Protein AF-A0ABD5S711-F1 (afdb_monomer_lite)

Radius of gyration: 20.68 Å; chains: 1; bounding box: 46×31×57 Å

pLDDT: mean 85.52, std 11.45, range [39.88, 97.44]

Foldseek 3Di:
DPCALAHQADPPFLQNVQVVQNNWDGDDQKIKGAHNVRQKIWMWGDPPQAHATWIWMWGGDPVRPTFTLDIDGDNDRVVNSVVNSVCSVCVVVSVVVPPDGPPDDPDDHHVNQQDPDPDDAPLDPDPVLQVVLSVVQCVVVVDGNNFWDWDWDQDPNWIFIWTWGDDDPDIDITGRGTSHND

Organism: NCBI:txid175631

Sequence (182 aa):
MTDGILPDPPEGTELARWASDGQRHERANIVTFVHPKQKYSLAVDVDDPVYGYLIRLWTVDEDGRDERIGQTVVDDRDFALQVASEMAAAADELAAVHRKPSLGPDVVYREDVDRGEPDVPEEWDDNDAWEEALENAFEAADIPRSKGTLTTKTIDGRDYYYLQWREGETITSQYVAPVNPR

Structure (mmCIF, N/CA/C/O backbone):
data_AF-A0ABD5S711-F1
#
_entry.id   AF-A0ABD5S711-F1
#
loop_
_atom_site.group_PDB
_atom_site.id
_atom_site.type_symbol
_atom_site.label_atom_id
_atom_site.label_alt_id
_atom_site.label_comp_id
_atom_site.label_asym_id
_atom_site.label_entity_id
_atom_site.label_seq_id
_atom_site.pdbx_PDB_ins_code
_atom_site.Cartn_x
_atom_site.Cartn_y
_atom_site.Cartn_z
_atom_site.occupancy
_atom_site.B_iso_or_equiv
_atom_site.auth_seq_id
_atom_site.auth_comp_id
_atom_site.auth_asym_id
_atom_site.auth_atom_id
_atom_site.pdbx_PDB_model_num
ATOM 1 N N . MET A 1 1 ? 22.796 -12.783 5.127 1.00 39.88 1 MET A N 1
ATOM 2 C CA . MET A 1 1 ? 22.412 -12.270 3.801 1.00 39.88 1 MET A CA 1
ATOM 3 C C . MET A 1 1 ? 21.469 -11.136 4.101 1.00 39.88 1 MET A C 1
ATOM 5 O O . MET A 1 1 ? 20.481 -11.389 4.772 1.00 39.88 1 MET A O 1
ATOM 9 N N . THR A 1 2 ? 21.876 -9.899 3.829 1.00 44.78 2 THR A N 1
ATOM 10 C CA . THR A 1 2 ? 21.024 -8.732 4.062 1.00 44.78 2 THR A CA 1
ATOM 11 C C . THR A 1 2 ? 19.840 -8.893 3.127 1.00 44.78 2 THR A C 1
ATOM 13 O O . THR A 1 2 ? 20.030 -8.939 1.915 1.00 44.78 2 THR A O 1
ATOM 16 N N . ASP A 1 3 ? 18.669 -9.124 3.700 1.00 62.41 3 ASP A N 1
ATOM 17 C CA . ASP A 1 3 ? 17.429 -9.215 2.950 1.00 62.41 3 ASP A CA 1
ATOM 18 C C . ASP A 1 3 ? 17.206 -7.810 2.370 1.00 62.41 3 ASP A C 1
ATOM 20 O O . ASP A 1 3 ? 17.026 -6.862 3.134 1.00 62.41 3 ASP A O 1
ATOM 24 N N . GLY A 1 4 ? 17.412 -7.634 1.059 1.00 74.31 4 GLY A N 1
ATOM 25 C CA . GLY A 1 4 ? 17.285 -6.325 0.401 1.00 74.31 4 GLY A CA 1
ATOM 26 C C . GLY A 1 4 ? 15.874 -5.763 0.573 1.00 74.31 4 GLY A C 1
ATOM 27 O O . GLY A 1 4 ? 14.969 -6.496 0.967 1.00 74.31 4 GLY A O 1
ATOM 28 N N . ILE A 1 5 ? 15.656 -4.485 0.268 1.00 84.38 5 ILE A N 1
ATOM 29 C CA . ILE A 1 5 ? 14.355 -3.805 0.460 1.00 84.38 5 ILE A CA 1
ATOM 30 C C . ILE A 1 5 ? 13.178 -4.668 -0.025 1.00 84.38 5 ILE A C 1
ATOM 32 O O . ILE A 1 5 ? 12.226 -4.926 0.711 1.00 84.38 5 ILE A O 1
ATOM 36 N N . LEU A 1 6 ? 13.299 -5.202 -1.240 1.00 89.06 6 LEU A N 1
ATOM 37 C CA . LEU A 1 6 ? 12.409 -6.230 -1.766 1.00 89.06 6 LEU A CA 1
ATOM 38 C C . LEU A 1 6 ? 13.178 -7.529 -2.041 1.00 89.06 6 LEU A C 1
ATOM 40 O O . LEU A 1 6 ? 14.360 -7.469 -2.411 1.00 89.06 6 LEU A O 1
ATOM 44 N N . PRO A 1 7 ? 12.513 -8.693 -1.921 1.00 91.00 7 PRO A N 1
ATOM 45 C CA . PRO A 1 7 ? 13.052 -9.947 -2.430 1.00 91.00 7 PRO A CA 1
ATOM 46 C C . PRO A 1 7 ? 13.302 -9.876 -3.942 1.00 91.00 7 PRO A C 1
ATOM 48 O O . PRO A 1 7 ? 12.835 -8.968 -4.637 1.00 91.00 7 PRO A O 1
ATOM 51 N N . ASP A 1 8 ? 14.022 -10.864 -4.473 1.00 91.62 8 ASP A N 1
ATOM 52 C CA . ASP A 1 8 ? 14.129 -11.018 -5.922 1.00 91.62 8 ASP A CA 1
ATOM 53 C C . ASP A 1 8 ? 12.744 -11.297 -6.536 1.00 91.62 8 ASP A C 1
ATOM 55 O O . ASP A 1 8 ? 12.001 -12.132 -6.006 1.00 91.62 8 ASP A O 1
ATOM 59 N N . PRO A 1 9 ? 12.372 -10.629 -7.647 1.00 93.25 9 PRO A N 1
ATOM 60 C CA . PRO A 1 9 ? 11.085 -10.868 -8.281 1.00 93.25 9 PRO A CA 1
ATOM 61 C C . PRO A 1 9 ? 10.942 -12.322 -8.756 1.00 93.25 9 PRO A C 1
ATOM 63 O O . PRO A 1 9 ? 11.917 -12.893 -9.257 1.00 93.25 9 PRO A O 1
ATOM 66 N N . PRO A 1 10 ? 9.738 -12.919 -8.672 1.00 92.25 10 PRO A N 1
ATOM 67 C CA . PRO A 1 10 ? 9.525 -14.295 -9.104 1.00 92.25 10 PRO A CA 1
ATOM 68 C C . PRO A 1 10 ? 9.862 -14.488 -10.586 1.00 92.25 10 PRO A C 1
ATOM 70 O O . PRO A 1 10 ? 9.503 -13.656 -11.429 1.00 92.25 10 PRO A O 1
ATOM 73 N N . GLU A 1 11 ? 10.515 -15.605 -10.916 1.00 92.94 11 GLU A N 1
ATOM 74 C CA . GLU A 1 11 ? 10.857 -15.945 -12.299 1.00 92.94 11 GLU A CA 1
ATOM 75 C C . GLU A 1 11 ? 9.615 -15.943 -13.205 1.00 92.94 11 GLU A C 1
ATOM 77 O O . GLU A 1 11 ? 8.539 -16.414 -12.836 1.00 92.94 11 GLU A O 1
ATOM 82 N N . GLY A 1 12 ? 9.768 -15.408 -14.419 1.00 92.12 12 GLY A N 1
ATO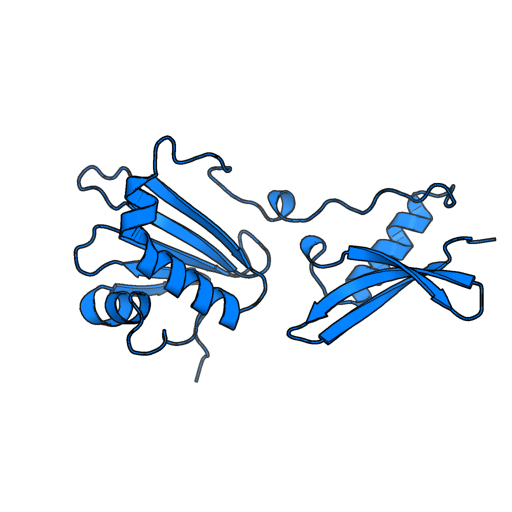M 83 C CA . GLY A 1 12 ? 8.687 -15.317 -15.404 1.00 92.12 12 GLY A CA 1
ATOM 84 C C . GLY A 1 12 ? 7.763 -14.104 -15.250 1.00 92.12 12 GLY A C 1
ATOM 85 O O . GLY A 1 12 ? 6.921 -13.891 -16.120 1.00 92.12 12 GLY A O 1
ATOM 86 N N . THR A 1 13 ? 7.924 -13.286 -14.205 1.00 96.31 13 THR A N 1
ATOM 87 C CA . THR A 1 13 ? 7.229 -11.992 -14.101 1.00 96.31 13 THR A CA 1
ATOM 88 C C . THR A 1 13 ? 7.886 -10.928 -14.985 1.00 96.31 13 THR A C 1
ATOM 90 O O . THR A 1 13 ? 9.090 -10.969 -15.251 1.00 96.31 13 THR A O 1
ATOM 93 N N . GLU A 1 14 ? 7.116 -9.921 -15.412 1.00 96.50 14 GLU A N 1
ATOM 94 C CA . GLU A 1 14 ? 7.689 -8.774 -16.132 1.00 96.50 14 GLU A CA 1
ATOM 95 C C . GLU A 1 14 ? 8.672 -7.989 -15.251 1.00 96.50 14 GLU A C 1
ATOM 97 O O . GLU A 1 14 ? 9.704 -7.542 -15.742 1.00 96.50 14 GLU A O 1
ATOM 102 N N . LEU A 1 15 ? 8.439 -7.899 -13.939 1.00 96.31 15 LEU A N 1
ATOM 103 C CA . LEU A 1 15 ? 9.379 -7.252 -13.020 1.00 96.31 15 LEU A CA 1
ATOM 104 C C . LEU A 1 15 ? 10.718 -8.005 -12.923 1.00 96.31 15 LEU A C 1
ATOM 106 O O . LEU A 1 15 ? 11.770 -7.362 -12.909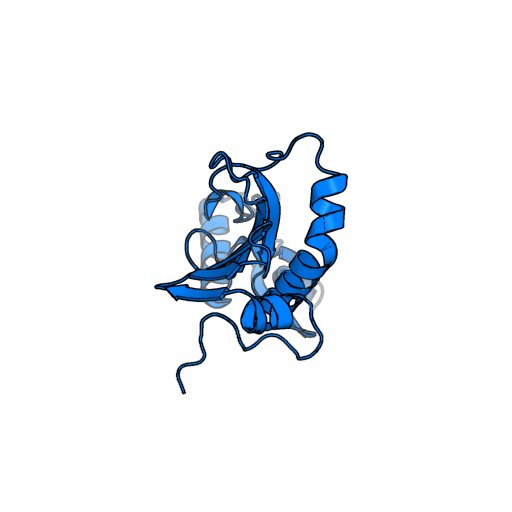 1.00 96.31 15 LEU A O 1
ATOM 110 N N . ALA A 1 16 ? 10.712 -9.346 -12.945 1.00 96.56 16 ALA A N 1
ATOM 111 C CA . ALA A 1 16 ? 11.945 -10.137 -13.040 1.00 96.56 16 ALA A CA 1
ATOM 112 C C . ALA A 1 16 ? 12.713 -9.829 -14.330 1.00 96.56 16 ALA A C 1
ATOM 114 O O . ALA A 1 16 ? 13.928 -9.644 -14.299 1.00 96.56 16 ALA A O 1
ATOM 115 N N . ARG A 1 17 ? 12.000 -9.689 -15.453 1.00 96.44 17 ARG A N 1
ATOM 116 C CA . ARG A 1 17 ? 12.598 -9.290 -16.731 1.00 96.44 17 ARG A CA 1
ATOM 117 C C . ARG A 1 17 ? 13.180 -7.877 -16.688 1.00 96.44 17 ARG A C 1
ATOM 119 O O . ARG A 1 17 ? 14.230 -7.633 -17.273 1.00 96.44 17 ARG A O 1
ATOM 126 N N . TRP A 1 18 ? 12.531 -6.929 -16.010 1.00 96.81 18 TRP A N 1
ATOM 127 C CA . TRP A 1 18 ? 13.084 -5.579 -15.846 1.00 96.81 18 TRP A CA 1
ATOM 128 C C . TRP A 1 18 ? 14.359 -5.607 -15.006 1.00 96.81 18 TRP A C 1
ATOM 130 O O . TRP A 1 18 ? 15.314 -4.906 -15.329 1.00 96.81 18 TRP A O 1
ATOM 140 N N . ALA A 1 19 ? 14.405 -6.452 -13.975 1.00 95.00 19 ALA A N 1
ATOM 141 C CA . ALA A 1 19 ? 15.599 -6.636 -13.161 1.00 95.00 19 ALA A CA 1
ATOM 142 C C . ALA A 1 19 ? 16.754 -7.304 -13.931 1.00 95.00 19 ALA A C 1
ATOM 144 O O . ALA A 1 19 ? 17.905 -6.931 -13.713 1.00 95.00 19 ALA A O 1
ATOM 145 N N . SER A 1 20 ? 16.464 -8.265 -14.820 1.00 94.88 20 SER A N 1
ATOM 146 C CA . SER A 1 20 ? 17.484 -9.016 -15.571 1.00 94.88 20 SER A CA 1
ATOM 147 C C . SER A 1 20 ? 17.963 -8.312 -16.841 1.00 94.88 20 SER A C 1
ATOM 149 O O . SER A 1 20 ? 19.165 -8.213 -17.079 1.00 94.88 20 SER A O 1
ATOM 151 N N . ASP A 1 21 ? 17.026 -7.842 -17.665 1.00 96.19 21 ASP A N 1
ATOM 152 C CA . ASP A 1 21 ? 17.286 -7.319 -19.012 1.00 96.19 21 ASP A CA 1
ATOM 153 C C . ASP A 1 21 ? 17.334 -5.785 -19.026 1.00 96.19 21 ASP A C 1
ATOM 155 O O . ASP A 1 21 ? 17.757 -5.176 -20.011 1.00 96.19 21 ASP A O 1
ATOM 159 N N . GLY A 1 22 ? 16.837 -5.157 -17.961 1.00 93.94 22 GLY A N 1
ATOM 160 C CA . GLY A 1 22 ? 16.855 -3.720 -17.746 1.00 93.94 22 GLY A CA 1
ATOM 161 C C . GLY A 1 22 ? 17.847 -3.349 -16.658 1.00 93.94 22 GLY A C 1
ATOM 162 O O . GLY A 1 22 ? 19.045 -3.610 -16.779 1.00 93.94 22 GLY A O 1
ATOM 163 N N . GLN A 1 23 ? 17.363 -2.671 -15.621 1.00 93.56 23 GLN A N 1
ATOM 164 C CA . GLN A 1 23 ? 18.191 -2.284 -14.484 1.00 93.56 23 GLN A CA 1
ATOM 165 C C . GLN A 1 23 ? 17.404 -2.430 -13.186 1.00 93.56 23 GLN A C 1
ATOM 167 O O . GLN A 1 23 ? 16.263 -1.982 -13.098 1.00 93.56 23 GLN A O 1
ATOM 172 N N . ARG A 1 24 ? 18.051 -2.984 -12.161 1.00 94.62 24 ARG A N 1
ATOM 173 C CA . ARG A 1 24 ? 17.600 -2.916 -10.772 1.00 94.62 24 ARG A CA 1
ATOM 174 C C . ARG A 1 24 ? 18.642 -2.165 -9.959 1.00 94.62 24 ARG A C 1
ATOM 176 O O . ARG A 1 24 ? 19.818 -2.524 -9.968 1.00 94.62 24 ARG A O 1
ATOM 183 N N . HIS A 1 25 ? 18.200 -1.147 -9.238 1.00 92.56 25 HIS A N 1
ATOM 184 C CA . HIS A 1 25 ? 19.043 -0.374 -8.339 1.00 92.56 25 HIS A CA 1
ATOM 185 C C . HIS A 1 25 ? 18.424 -0.337 -6.959 1.00 92.56 25 HIS A C 1
ATOM 187 O O . HIS A 1 25 ? 17.233 -0.095 -6.823 1.00 92.56 25 HIS A O 1
ATOM 193 N N . GLU A 1 26 ? 19.249 -0.523 -5.941 1.00 92.38 26 GLU A N 1
ATOM 194 C CA . GLU A 1 26 ? 18.841 -0.383 -4.551 1.00 92.38 26 GLU A CA 1
ATOM 195 C C . GLU A 1 26 ? 19.736 0.663 -3.894 1.00 92.38 26 GLU A C 1
ATOM 197 O O . GLU A 1 26 ? 20.968 0.578 -3.976 1.00 92.38 26 GLU A O 1
ATOM 202 N N . ARG A 1 27 ? 19.130 1.703 -3.315 1.00 86.19 27 ARG A N 1
ATOM 203 C CA . ARG A 1 27 ? 19.842 2.782 -2.624 1.00 86.19 27 ARG A CA 1
ATOM 204 C C . ARG A 1 27 ? 19.012 3.291 -1.456 1.00 86.19 27 ARG A C 1
ATOM 206 O O . ARG A 1 27 ? 17.861 3.664 -1.641 1.00 86.19 27 ARG A O 1
ATOM 213 N N . ALA A 1 28 ? 19.647 3.400 -0.290 1.00 86.38 28 ALA A N 1
ATOM 214 C CA . ALA A 1 28 ? 19.002 3.844 0.945 1.00 86.38 28 ALA A CA 1
ATOM 215 C C . ALA A 1 28 ? 17.746 3.008 1.255 1.00 86.38 28 ALA A C 1
ATOM 217 O O . ALA A 1 28 ? 17.891 1.831 1.565 1.00 86.38 28 ALA A O 1
ATOM 218 N N . ASN A 1 29 ? 16.560 3.605 1.151 1.00 88.94 29 ASN A N 1
ATOM 219 C CA . ASN A 1 29 ? 15.250 3.005 1.394 1.00 88.94 29 ASN A CA 1
ATOM 220 C C . ASN A 1 29 ? 14.416 2.852 0.107 1.00 88.94 29 ASN A C 1
ATOM 222 O O . ASN A 1 29 ? 13.207 2.662 0.185 1.00 88.94 29 ASN A O 1
ATOM 226 N N . ILE A 1 30 ? 15.045 2.927 -1.072 1.00 92.00 30 ILE A N 1
ATOM 227 C CA . ILE A 1 30 ? 14.361 2.831 -2.364 1.00 92.00 30 ILE A CA 1
ATOM 228 C C . ILE A 1 30 ? 14.973 1.717 -3.215 1.00 92.00 30 ILE A C 1
ATOM 230 O O . ILE A 1 30 ? 16.196 1.633 -3.383 1.00 92.00 30 ILE A O 1
ATOM 234 N N . VAL A 1 31 ? 14.111 0.900 -3.818 1.00 94.94 31 VAL A N 1
ATOM 235 C CA . VAL A 1 31 ? 14.467 0.010 -4.927 1.00 94.94 31 VAL A CA 1
ATOM 236 C C . VAL A 1 31 ? 13.797 0.484 -6.213 1.00 94.94 31 VAL A C 1
ATOM 238 O O . VAL A 1 31 ? 12.610 0.790 -6.239 1.00 94.94 31 VAL A O 1
ATOM 241 N N . THR A 1 32 ? 14.564 0.562 -7.295 1.00 95.50 32 THR A N 1
ATOM 242 C CA . THR A 1 32 ? 14.111 1.033 -8.605 1.00 95.50 32 THR A CA 1
ATOM 243 C C . THR A 1 32 ? 14.345 -0.032 -9.663 1.00 95.50 32 THR A C 1
ATOM 245 O O . THR A 1 32 ? 15.430 -0.609 -9.744 1.00 95.50 32 THR A O 1
ATOM 248 N N . PHE A 1 33 ? 13.344 -0.237 -10.512 1.00 96.25 33 PHE A N 1
ATOM 249 C CA . PHE A 1 33 ? 13.365 -1.113 -11.672 1.00 96.25 33 PHE A CA 1
ATOM 250 C C . PHE A 1 33 ? 13.149 -0.279 -12.931 1.00 96.25 33 PHE A C 1
ATOM 252 O O . PHE A 1 33 ? 12.177 0.466 -13.031 1.00 96.25 33 PHE A O 1
ATOM 259 N N . VAL A 1 34 ? 14.037 -0.419 -13.909 1.00 95.31 34 VAL A N 1
ATOM 260 C CA . VAL A 1 34 ? 13.933 0.266 -15.200 1.00 95.31 34 VAL A CA 1
ATOM 261 C C . VAL A 1 34 ? 13.632 -0.767 -16.271 1.00 95.31 34 VAL A C 1
ATOM 263 O O . VAL A 1 34 ? 14.345 -1.763 -16.404 1.00 95.31 34 VAL A O 1
ATOM 266 N N . HIS A 1 35 ? 12.584 -0.521 -17.054 1.00 95.81 35 HIS A N 1
ATOM 267 C CA . HIS A 1 35 ? 12.206 -1.389 -18.163 1.00 95.81 35 HIS A CA 1
ATOM 268 C C . HIS A 1 35 ? 13.378 -1.527 -19.169 1.00 95.81 35 HIS A C 1
ATOM 270 O O . HIS A 1 35 ? 14.045 -0.532 -19.449 1.00 95.81 35 HIS A O 1
ATOM 276 N N . PRO A 1 36 ? 13.605 -2.690 -19.818 1.00 94.38 36 PRO A N 1
ATOM 277 C CA . PRO A 1 36 ? 14.764 -2.920 -20.704 1.00 94.38 36 PRO A CA 1
ATOM 278 C C . PRO A 1 36 ? 14.933 -1.914 -21.854 1.00 94.38 36 PRO A C 1
ATOM 280 O O . PRO A 1 36 ? 16.036 -1.549 -22.246 1.00 94.38 36 PRO A O 1
ATOM 283 N N . LYS A 1 37 ? 13.810 -1.432 -22.395 1.00 92.50 37 LYS A N 1
ATOM 284 C CA . LYS A 1 37 ? 13.759 -0.368 -23.418 1.00 92.50 37 LYS A CA 1
ATOM 285 C C . LYS A 1 37 ? 13.752 1.063 -22.858 1.00 92.50 37 LYS A C 1
ATOM 287 O O . LYS A 1 37 ? 13.485 1.979 -23.618 1.00 92.50 37 LYS A O 1
ATOM 292 N N . GLN A 1 38 ? 13.949 1.238 -21.552 1.00 90.50 38 GLN A N 1
ATOM 293 C CA . GLN A 1 38 ? 13.937 2.532 -20.855 1.00 90.50 38 GLN A CA 1
ATOM 294 C C . GLN A 1 38 ? 12.673 3.370 -21.110 1.00 90.50 38 GLN A C 1
ATOM 296 O O . GLN A 1 38 ? 12.742 4.585 -21.158 1.00 90.50 38 GLN A O 1
ATOM 301 N N . LYS A 1 39 ? 11.517 2.715 -21.289 1.00 91.69 39 LYS A N 1
ATOM 302 C CA . LYS A 1 39 ? 10.213 3.386 -21.461 1.00 91.69 39 LYS A CA 1
ATOM 303 C C . LYS A 1 39 ? 9.456 3.596 -20.148 1.00 91.69 39 LYS A C 1
ATOM 305 O O . LYS A 1 39 ? 8.537 4.404 -20.105 1.00 91.69 39 LYS A O 1
ATOM 310 N N . TYR A 1 40 ? 9.817 2.845 -19.106 1.00 94.25 40 TYR A N 1
ATOM 311 C CA . TYR A 1 40 ? 9.167 2.877 -17.799 1.00 94.25 40 TYR A CA 1
ATOM 312 C C . TYR A 1 40 ? 10.188 2.744 -16.677 1.00 94.25 40 TYR A C 1
ATOM 314 O O . TYR A 1 40 ? 11.204 2.056 -16.826 1.00 94.25 40 TYR A O 1
ATOM 322 N N . SER A 1 41 ? 9.855 3.359 -15.551 1.00 94.75 41 SER A N 1
ATOM 323 C CA . SER A 1 41 ? 10.561 3.253 -14.279 1.00 94.75 41 SER A CA 1
ATOM 324 C C . SER A 1 41 ? 9.545 2.916 -13.197 1.00 94.75 41 SER A C 1
ATOM 326 O O . SER A 1 41 ? 8.475 3.520 -13.159 1.00 94.75 41 SER A O 1
ATOM 328 N N . LEU A 1 42 ? 9.861 1.956 -12.334 1.00 95.88 42 LEU A N 1
ATOM 329 C CA . LEU A 1 42 ? 9.084 1.633 -11.143 1.00 95.88 42 LEU A CA 1
ATOM 330 C C . LEU A 1 42 ? 9.981 1.787 -9.920 1.00 95.88 42 LEU A C 1
ATOM 332 O O . LEU A 1 42 ? 11.077 1.235 -9.897 1.00 95.88 42 LEU A O 1
ATOM 336 N N . ALA A 1 43 ? 9.522 2.506 -8.903 1.00 94.69 43 ALA A N 1
ATOM 337 C CA . ALA A 1 43 ? 10.218 2.635 -7.629 1.00 94.69 43 ALA A CA 1
ATOM 338 C C . ALA A 1 43 ? 9.338 2.139 -6.487 1.00 94.69 43 ALA A C 1
ATOM 340 O O . ALA A 1 43 ? 8.119 2.317 -6.512 1.00 94.69 43 ALA A O 1
ATOM 341 N N . VAL A 1 44 ? 9.986 1.521 -5.505 1.00 94.69 44 VAL A N 1
ATOM 342 C CA . VAL A 1 44 ? 9.390 1.140 -4.232 1.00 94.69 44 VAL A CA 1
ATOM 343 C C . VAL A 1 44 ? 10.204 1.779 -3.119 1.00 94.69 44 VAL A C 1
ATOM 345 O O . VAL A 1 44 ? 11.364 1.415 -2.917 1.00 94.69 44 VAL A O 1
ATOM 348 N N . ASP A 1 45 ? 9.597 2.746 -2.441 1.00 93.06 45 ASP A N 1
ATOM 349 C CA . ASP A 1 45 ? 10.159 3.460 -1.296 1.00 93.06 45 ASP A CA 1
ATOM 350 C C . ASP A 1 45 ? 9.622 2.834 -0.005 1.00 93.06 45 ASP A C 1
ATOM 352 O O . ASP A 1 45 ? 8.425 2.550 0.084 1.00 93.06 45 ASP A O 1
ATOM 356 N N . VAL A 1 46 ? 10.490 2.627 0.985 1.00 89.06 46 VAL A N 1
ATOM 357 C CA . VAL A 1 46 ? 10.147 2.007 2.273 1.00 89.06 46 VAL A CA 1
ATOM 358 C C . VAL A 1 46 ? 10.239 3.003 3.421 1.00 89.06 46 VAL A C 1
ATOM 360 O O . VAL A 1 46 ? 11.216 3.749 3.507 1.00 89.06 46 VAL A O 1
ATOM 363 N N . ASP A 1 47 ? 9.233 2.984 4.300 1.00 74.00 47 ASP A N 1
ATOM 364 C CA . ASP A 1 47 ? 9.085 3.723 5.574 1.00 74.00 47 ASP A CA 1
ATOM 365 C C . ASP A 1 47 ? 9.081 5.271 5.520 1.00 74.00 47 ASP A C 1
ATOM 367 O O . ASP A 1 47 ? 8.536 5.934 6.416 1.00 74.00 47 ASP A O 1
ATOM 371 N N . ASP A 1 48 ? 9.650 5.860 4.470 1.00 75.19 48 ASP A N 1
ATOM 372 C CA . ASP A 1 48 ? 9.680 7.291 4.158 1.00 75.19 48 ASP A CA 1
ATOM 373 C C . ASP A 1 48 ? 9.455 7.441 2.641 1.00 75.19 48 ASP A C 1
ATOM 375 O O . ASP A 1 48 ? 10.254 6.911 1.859 1.00 75.19 48 ASP A O 1
ATOM 379 N N . PRO A 1 49 ? 8.355 8.078 2.186 1.00 74.38 49 PRO A N 1
ATOM 380 C CA . PRO A 1 49 ? 7.519 9.045 2.912 1.00 74.38 49 PRO A CA 1
ATOM 381 C C . PRO A 1 49 ? 6.242 8.496 3.567 1.00 74.38 49 PRO A C 1
ATOM 383 O O . PRO A 1 49 ? 5.475 9.266 4.137 1.00 74.38 49 PRO A O 1
ATOM 386 N N . VAL A 1 50 ? 5.999 7.185 3.516 1.00 80.00 50 VAL A N 1
ATOM 387 C CA . VAL A 1 50 ? 4.816 6.526 4.102 1.00 80.00 50 VAL A CA 1
ATOM 388 C C . VAL A 1 50 ? 5.235 5.334 4.952 1.00 80.00 50 VAL A C 1
ATOM 390 O O . VAL A 1 50 ? 6.294 4.766 4.717 1.00 80.00 50 VAL A O 1
ATOM 393 N N . TYR A 1 51 ? 4.391 4.899 5.890 1.00 77.50 51 TYR A N 1
ATOM 394 C CA . TYR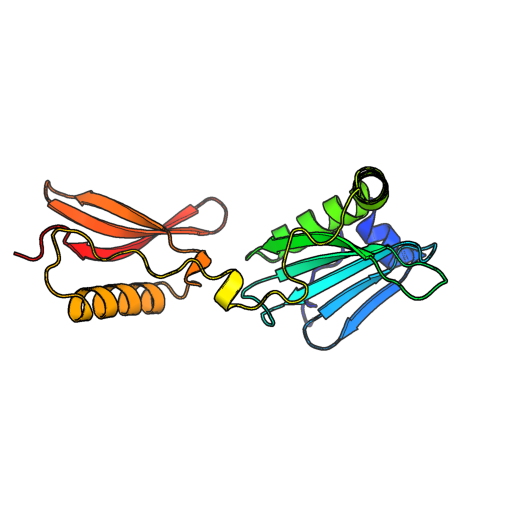 A 1 51 ? 4.585 3.588 6.518 1.00 77.50 51 TYR A CA 1
ATOM 395 C C . TYR A 1 51 ? 4.381 2.463 5.492 1.00 77.50 51 TYR A C 1
ATOM 397 O O . TYR A 1 51 ? 3.391 2.469 4.759 1.00 77.50 51 TYR A O 1
ATOM 405 N N . GLY A 1 52 ? 5.297 1.490 5.457 1.00 86.75 52 GLY A N 1
ATOM 406 C CA . GLY A 1 52 ? 5.250 0.380 4.504 1.00 86.75 52 GLY A CA 1
ATOM 407 C C . GLY A 1 52 ? 5.968 0.697 3.192 1.00 86.75 52 GLY A C 1
ATOM 408 O O . GLY A 1 52 ? 7.099 1.170 3.207 1.00 86.75 52 GLY A O 1
ATOM 409 N N . TYR A 1 53 ? 5.321 0.402 2.063 1.00 91.25 53 TYR A N 1
ATOM 410 C CA . TYR A 1 53 ? 5.896 0.402 0.717 1.00 91.25 53 TYR A CA 1
ATOM 411 C C . TYR A 1 53 ? 5.085 1.311 -0.214 1.00 91.25 53 TYR A C 1
ATOM 413 O O . TYR A 1 53 ? 3.967 0.972 -0.613 1.00 91.25 53 TYR A O 1
ATOM 421 N N . LEU A 1 54 ? 5.655 2.452 -0.607 1.00 92.50 54 LEU A N 1
ATOM 422 C CA . LEU A 1 54 ? 5.114 3.319 -1.656 1.00 92.50 54 LEU A CA 1
ATOM 423 C C . LEU A 1 54 ? 5.607 2.830 -3.017 1.00 92.50 54 LEU A C 1
ATOM 425 O O . LEU A 1 54 ? 6.784 2.963 -3.337 1.00 92.50 54 LEU A O 1
ATOM 429 N N . ILE A 1 55 ? 4.697 2.313 -3.839 1.00 94.06 55 ILE A N 1
ATOM 430 C CA . ILE A 1 55 ? 4.996 1.800 -5.178 1.00 94.06 55 ILE A CA 1
ATOM 431 C C . ILE A 1 55 ? 4.544 2.833 -6.200 1.00 94.06 55 ILE A C 1
ATOM 433 O O . ILE A 1 55 ? 3.380 3.242 -6.216 1.00 94.06 55 ILE A O 1
ATOM 437 N N . ARG A 1 56 ? 5.455 3.258 -7.071 1.00 93.44 56 ARG A N 1
ATOM 438 C CA . ARG A 1 56 ? 5.203 4.283 -8.087 1.00 93.44 56 ARG A CA 1
ATOM 439 C C . ARG A 1 56 ? 5.743 3.839 -9.435 1.00 93.44 56 ARG A C 1
ATOM 441 O O . ARG A 1 56 ? 6.834 3.287 -9.513 1.00 93.44 56 ARG A O 1
ATOM 448 N N . LEU A 1 57 ? 4.973 4.094 -10.486 1.00 93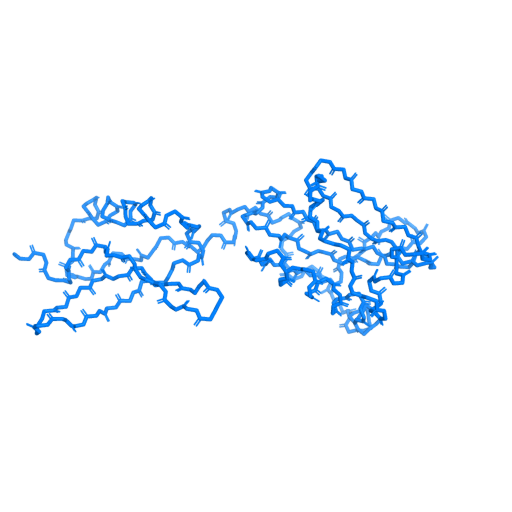.88 57 LEU A N 1
ATOM 449 C CA . LEU A 1 57 ? 5.299 3.752 -11.867 1.00 93.88 57 LEU A CA 1
ATOM 450 C C . LEU A 1 57 ? 5.220 5.010 -12.732 1.00 93.88 57 LEU A C 1
ATOM 452 O O . LEU A 1 57 ? 4.214 5.722 -12.702 1.00 93.88 57 LEU A O 1
ATOM 456 N N . TRP A 1 58 ? 6.256 5.244 -13.531 1.00 92.06 58 TRP A N 1
ATOM 457 C CA . TRP A 1 58 ? 6.374 6.378 -14.441 1.00 92.06 58 TRP A CA 1
ATOM 458 C C . TRP A 1 58 ? 6.629 5.925 -15.873 1.00 92.06 58 TRP A C 1
ATOM 460 O O . TRP A 1 58 ? 7.281 4.901 -16.103 1.00 92.06 58 TRP A O 1
ATOM 470 N N . THR A 1 59 ? 6.172 6.724 -16.834 1.00 91.38 59 THR A N 1
ATOM 471 C CA . THR A 1 59 ? 6.777 6.755 -18.168 1.00 91.38 59 THR A CA 1
ATOM 472 C C . THR A 1 59 ? 8.141 7.412 -18.077 1.00 91.38 59 THR A C 1
ATOM 474 O O . THR A 1 59 ? 8.336 8.331 -17.292 1.00 91.38 59 THR A O 1
ATOM 477 N N . VAL A 1 60 ? 9.065 6.949 -18.905 1.00 85.75 60 VAL A N 1
ATOM 478 C CA . VAL A 1 60 ? 10.352 7.599 -19.134 1.00 85.75 60 VAL A CA 1
ATOM 479 C C . VAL A 1 60 ? 10.301 8.095 -20.570 1.00 85.75 60 VAL A C 1
ATOM 481 O O . VAL A 1 60 ? 10.254 7.285 -21.501 1.00 85.75 60 VAL A O 1
ATOM 484 N N . ASP A 1 61 ? 10.188 9.408 -20.750 1.00 76.44 61 ASP A N 1
ATOM 485 C CA . ASP A 1 61 ? 10.241 10.029 -22.073 1.00 76.44 61 ASP A CA 1
ATOM 486 C C . ASP A 1 61 ? 11.671 10.509 -22.388 1.00 76.44 61 ASP A C 1
ATOM 488 O O . ASP A 1 61 ? 12.523 10.651 -21.511 1.00 76.44 61 ASP A O 1
ATOM 492 N N . GLU A 1 62 ? 11.968 10.732 -23.670 1.00 59.75 62 GLU A N 1
ATOM 493 C CA . GLU A 1 62 ? 13.279 11.258 -24.084 1.00 59.75 62 GLU A CA 1
ATOM 494 C C . GLU A 1 62 ? 13.459 12.747 -23.713 1.00 59.75 62 GLU A C 1
ATOM 496 O O . GLU A 1 62 ? 14.584 13.251 -23.718 1.00 59.75 62 GLU A O 1
ATOM 501 N N . ASP A 1 63 ? 12.367 13.443 -23.372 1.00 59.22 63 ASP A N 1
ATOM 502 C CA . ASP A 1 63 ? 12.318 14.880 -23.081 1.00 59.22 63 ASP A CA 1
ATOM 503 C C . ASP A 1 63 ? 12.473 15.210 -21.576 1.00 59.22 63 ASP A C 1
ATOM 505 O O . ASP A 1 63 ? 12.493 16.388 -21.199 1.00 59.22 63 ASP A O 1
ATOM 509 N N . GLY A 1 64 ? 12.606 14.197 -20.712 1.00 55.12 64 GLY A N 1
ATOM 510 C CA . GLY A 1 64 ? 12.785 14.317 -19.262 1.00 55.12 64 GLY A CA 1
ATOM 511 C C . GLY A 1 64 ? 11.520 14.665 -18.465 1.00 55.12 64 GLY A C 1
ATOM 512 O O . GLY A 1 64 ? 11.632 15.129 -17.328 1.00 55.12 64 GLY A O 1
ATOM 513 N N . ARG A 1 65 ? 10.323 14.497 -19.036 1.00 57.66 65 ARG A N 1
ATOM 514 C CA . ARG A 1 65 ? 9.036 14.611 -18.337 1.00 57.66 65 ARG A CA 1
ATOM 515 C C . ARG A 1 65 ? 8.540 13.220 -17.962 1.00 57.66 65 ARG A C 1
ATOM 517 O O . ARG A 1 65 ? 7.627 12.673 -18.576 1.00 57.66 65 ARG A O 1
ATOM 524 N N . ASP A 1 66 ? 9.125 12.670 -16.907 1.00 77.12 66 ASP A N 1
ATOM 525 C CA . ASP A 1 66 ? 8.624 11.429 -16.328 1.00 77.12 66 ASP A CA 1
ATOM 526 C C . ASP A 1 66 ? 7.187 11.646 -15.820 1.00 77.12 66 ASP A C 1
ATOM 528 O O . ASP A 1 66 ? 6.938 12.452 -14.918 1.00 77.12 66 ASP A O 1
ATOM 532 N N . GLU A 1 67 ? 6.219 10.944 -16.410 1.00 84.56 67 GLU A N 1
ATOM 533 C CA . GLU A 1 67 ? 4.800 11.089 -16.090 1.00 84.56 67 GLU A CA 1
ATOM 534 C C . GLU A 1 67 ? 4.360 9.898 -15.232 1.00 84.56 67 GLU A C 1
ATOM 536 O O . GLU A 1 67 ? 4.505 8.739 -15.623 1.00 84.56 67 GLU A O 1
ATOM 541 N N . ARG A 1 68 ? 3.865 10.159 -14.015 1.00 89.25 68 ARG A N 1
ATOM 542 C CA . ARG A 1 68 ? 3.468 9.094 -13.081 1.00 89.25 68 ARG A CA 1
ATOM 543 C C . ARG A 1 68 ? 2.161 8.451 -13.542 1.00 89.25 68 ARG A C 1
ATOM 545 O O . ARG A 1 68 ? 1.100 9.053 -13.401 1.00 89.25 68 ARG A O 1
ATOM 552 N N . ILE A 1 69 ? 2.233 7.211 -14.018 1.00 89.75 69 ILE A N 1
ATOM 553 C CA . ILE A 1 69 ? 1.098 6.438 -14.547 1.00 89.75 69 ILE A CA 1
ATOM 554 C C . ILE A 1 69 ? 0.439 5.506 -13.528 1.00 89.75 69 ILE A C 1
ATOM 556 O O . ILE A 1 69 ? -0.658 5.009 -13.777 1.00 89.75 69 ILE A O 1
ATOM 560 N N . GLY A 1 70 ? 1.067 5.289 -12.371 1.00 88.75 70 GLY A N 1
ATOM 561 C CA . GLY A 1 70 ? 0.492 4.494 -11.290 1.00 88.75 70 GLY A CA 1
ATOM 562 C C . GLY A 1 70 ? 1.137 4.790 -9.942 1.00 88.75 70 GLY A C 1
ATOM 563 O O . GLY A 1 70 ? 2.318 5.130 -9.867 1.00 88.75 70 GLY A O 1
ATOM 564 N N . GLN A 1 71 ? 0.349 4.663 -8.876 1.00 90.38 71 GLN A N 1
ATOM 565 C CA . GLN A 1 71 ? 0.810 4.809 -7.500 1.00 90.38 71 GLN A CA 1
ATOM 566 C C . GLN A 1 71 ? -0.082 4.017 -6.548 1.00 90.38 71 GLN A C 1
ATOM 568 O O . GLN A 1 71 ? -1.303 4.039 -6.694 1.00 90.38 71 GLN A O 1
ATOM 573 N N . THR A 1 72 ? 0.520 3.381 -5.548 1.00 89.62 72 THR A N 1
ATOM 574 C CA . THR A 1 72 ? -0.198 2.768 -4.428 1.00 89.62 72 THR A CA 1
ATOM 575 C C . THR A 1 72 ? 0.709 2.643 -3.203 1.00 89.62 72 THR A C 1
ATOM 577 O O . THR A 1 72 ? 1.925 2.795 -3.312 1.00 89.62 72 THR A O 1
ATOM 580 N N . VAL A 1 73 ? 0.112 2.377 -2.044 1.00 89.06 73 VAL A N 1
ATOM 581 C CA . VAL A 1 73 ? 0.810 2.109 -0.784 1.00 89.06 73 VAL A CA 1
ATOM 582 C C . VAL A 1 73 ? 0.315 0.780 -0.236 1.00 89.06 73 VAL A C 1
ATOM 584 O O . VAL A 1 73 ? -0.890 0.524 -0.236 1.00 89.06 73 VAL A O 1
ATOM 587 N N . VAL A 1 74 ? 1.239 -0.061 0.214 1.00 88.56 74 VAL A N 1
ATOM 588 C CA . VAL A 1 74 ? 0.935 -1.329 0.887 1.00 88.56 74 VAL A CA 1
ATOM 589 C C . VAL A 1 74 ? 1.820 -1.494 2.116 1.00 88.56 74 VAL A C 1
ATOM 591 O O . VAL A 1 74 ? 2.909 -0.937 2.175 1.00 88.56 74 VAL A O 1
ATOM 594 N N . ASP A 1 75 ? 1.363 -2.250 3.105 1.00 82.69 75 ASP A N 1
ATOM 595 C CA . ASP A 1 75 ? 2.037 -2.413 4.397 1.00 82.69 75 ASP A CA 1
ATOM 596 C C . ASP A 1 75 ? 2.805 -3.738 4.533 1.00 82.69 75 ASP A C 1
ATOM 598 O O . ASP A 1 75 ? 3.570 -3.910 5.480 1.00 82.69 75 ASP A O 1
ATOM 602 N N . ASP A 1 76 ? 2.626 -4.660 3.588 1.00 87.50 76 ASP A N 1
ATOM 603 C CA . ASP A 1 76 ? 3.269 -5.973 3.571 1.00 87.50 76 ASP A CA 1
ATOM 604 C C . ASP A 1 76 ? 4.326 -6.078 2.461 1.00 87.50 76 ASP A C 1
ATOM 606 O O . ASP A 1 76 ? 4.097 -5.671 1.320 1.00 87.50 76 ASP A O 1
ATOM 610 N N . ARG A 1 77 ? 5.492 -6.640 2.801 1.00 89.56 77 ARG A N 1
ATOM 611 C CA . ARG A 1 77 ? 6.664 -6.724 1.912 1.00 89.56 77 ARG A CA 1
ATOM 612 C C . ARG A 1 77 ? 6.447 -7.653 0.722 1.00 89.56 77 ARG A C 1
ATOM 614 O O . ARG A 1 77 ? 6.816 -7.310 -0.402 1.00 89.56 77 ARG A O 1
ATOM 621 N N . ASP A 1 78 ? 5.873 -8.827 0.959 1.00 89.19 78 ASP A N 1
ATOM 622 C CA . ASP A 1 78 ? 5.660 -9.823 -0.092 1.00 89.19 78 ASP A CA 1
ATOM 623 C C . ASP A 1 78 ? 4.528 -9.371 -1.018 1.00 89.19 78 ASP A C 1
ATOM 625 O O . ASP A 1 78 ? 4.620 -9.489 -2.245 1.00 89.19 78 ASP A O 1
ATOM 629 N N . PHE A 1 79 ? 3.500 -8.745 -0.446 1.00 90.88 79 PHE A N 1
ATOM 630 C CA . PHE A 1 79 ? 2.445 -8.106 -1.212 1.00 90.88 79 PHE A CA 1
ATOM 631 C C . PHE A 1 79 ? 2.963 -6.908 -2.016 1.00 90.88 79 PHE A C 1
ATOM 633 O O . PHE A 1 79 ? 2.561 -6.735 -3.165 1.00 90.88 79 PHE A O 1
ATOM 640 N N . ALA A 1 80 ? 3.913 -6.127 -1.490 1.00 93.75 80 ALA A N 1
ATOM 641 C CA . ALA A 1 80 ? 4.569 -5.065 -2.253 1.00 93.75 80 ALA A CA 1
ATOM 642 C C . ALA A 1 80 ? 5.278 -5.604 -3.497 1.00 93.75 80 ALA A C 1
ATOM 644 O O . ALA A 1 80 ? 5.147 -5.027 -4.580 1.00 93.75 80 ALA A O 1
ATOM 645 N N . LEU A 1 81 ? 5.971 -6.740 -3.376 1.00 95.00 81 LEU A N 1
ATOM 646 C CA . LEU A 1 81 ? 6.604 -7.401 -4.517 1.00 95.00 81 LEU A CA 1
ATOM 647 C C . LEU A 1 81 ? 5.573 -7.889 -5.545 1.00 95.00 81 LEU A C 1
ATOM 649 O O . LEU A 1 81 ? 5.780 -7.726 -6.754 1.00 95.00 81 LEU A O 1
ATOM 653 N N . GLN A 1 82 ? 4.460 -8.462 -5.083 1.00 95.12 82 GLN A N 1
ATOM 654 C CA . GLN A 1 82 ? 3.362 -8.875 -5.955 1.00 95.12 82 GLN A CA 1
ATOM 655 C C . GLN A 1 82 ? 2.782 -7.677 -6.716 1.00 95.12 82 GLN A C 1
ATOM 657 O O . GLN A 1 82 ? 2.717 -7.704 -7.945 1.00 95.12 82 GLN A O 1
ATOM 662 N N . VAL A 1 83 ? 2.415 -6.607 -6.010 1.00 96.25 83 VAL A N 1
ATOM 663 C CA . VAL A 1 83 ? 1.818 -5.405 -6.605 1.00 96.25 83 VAL A CA 1
ATOM 664 C C . VAL A 1 83 ? 2.785 -4.734 -7.578 1.00 96.25 83 VAL A C 1
ATOM 666 O O . VAL A 1 83 ? 2.384 -4.367 -8.680 1.00 96.25 83 VAL A O 1
ATOM 669 N N . ALA A 1 84 ? 4.073 -4.633 -7.238 1.00 97.00 84 ALA A N 1
ATOM 670 C CA . ALA A 1 84 ? 5.087 -4.124 -8.160 1.00 97.00 84 ALA A CA 1
ATOM 671 C C . ALA A 1 84 ? 5.187 -4.983 -9.435 1.00 97.00 84 ALA A C 1
ATOM 673 O O . ALA A 1 84 ? 5.341 -4.448 -10.535 1.00 97.00 84 ALA A O 1
ATOM 674 N N . SER A 1 85 ? 5.052 -6.307 -9.306 1.00 97.06 85 SER A N 1
ATOM 675 C CA . SER A 1 85 ? 5.064 -7.233 -10.444 1.00 97.06 85 SER A CA 1
ATOM 676 C C . SER A 1 85 ? 3.849 -7.054 -11.350 1.00 97.06 85 SER A C 1
ATOM 678 O O . SER A 1 85 ? 3.991 -7.019 -12.574 1.00 97.06 85 SER A O 1
ATOM 680 N N . GLU A 1 86 ? 2.669 -6.891 -10.758 1.00 97.44 86 GLU A N 1
ATOM 681 C CA . GLU A 1 86 ? 1.426 -6.620 -11.481 1.00 97.44 86 GLU A CA 1
ATOM 682 C C . GLU A 1 86 ? 1.470 -5.252 -12.178 1.00 97.44 86 GLU A C 1
ATOM 684 O O . GLU A 1 86 ? 1.129 -5.150 -13.357 1.00 97.44 86 GLU A O 1
ATOM 689 N N . MET A 1 87 ? 1.973 -4.213 -11.505 1.00 96.12 87 MET A N 1
ATOM 690 C CA . MET A 1 87 ? 2.147 -2.882 -12.095 1.00 96.12 87 MET A CA 1
ATOM 691 C C . MET A 1 87 ? 3.132 -2.890 -13.268 1.00 96.12 87 MET A C 1
ATOM 693 O O . MET A 1 87 ? 2.859 -2.263 -14.292 1.00 96.12 87 MET A O 1
ATOM 697 N N . ALA A 1 88 ? 4.252 -3.611 -13.156 1.00 96.69 88 ALA A N 1
ATOM 698 C CA . ALA A 1 88 ? 5.206 -3.757 -14.254 1.00 96.69 88 ALA A CA 1
ATOM 699 C C . ALA A 1 88 ? 4.579 -4.472 -15.463 1.00 96.69 88 ALA A C 1
ATOM 701 O O . ALA A 1 88 ? 4.774 -4.042 -16.601 1.00 96.69 88 ALA A O 1
ATOM 702 N N . ALA A 1 89 ? 3.788 -5.524 -15.223 1.00 97.06 89 ALA A N 1
ATOM 703 C CA . ALA A 1 89 ? 3.080 -6.250 -16.276 1.00 97.06 89 ALA A CA 1
ATOM 704 C C . ALA A 1 89 ? 1.999 -5.395 -16.961 1.00 97.06 89 ALA A C 1
ATOM 706 O O . ALA A 1 89 ? 1.819 -5.483 -18.175 1.00 97.06 89 ALA A O 1
ATOM 707 N N . ALA A 1 90 ? 1.321 -4.535 -16.201 1.00 95.31 90 ALA A N 1
ATOM 708 C CA . ALA A 1 90 ? 0.269 -3.651 -16.693 1.00 95.31 90 ALA A CA 1
ATOM 709 C C . ALA A 1 90 ? 0.782 -2.298 -17.223 1.00 95.31 90 ALA A C 1
ATOM 711 O O . ALA A 1 90 ? -0.028 -1.450 -17.593 1.00 95.31 90 ALA A O 1
ATOM 712 N N . ALA A 1 91 ? 2.098 -2.057 -17.274 1.00 93.88 91 ALA A N 1
ATOM 713 C CA . ALA A 1 91 ? 2.650 -0.728 -17.555 1.00 93.88 91 ALA A CA 1
ATOM 714 C C . ALA A 1 91 ? 2.186 -0.132 -18.899 1.00 93.88 91 ALA A C 1
ATOM 716 O O . ALA A 1 91 ? 1.851 1.051 -18.966 1.00 93.88 91 ALA A O 1
ATOM 717 N N . ASP A 1 92 ? 2.104 -0.950 -19.954 1.00 92.12 92 ASP A N 1
ATOM 718 C CA . ASP A 1 92 ? 1.595 -0.520 -21.265 1.00 92.12 92 ASP A CA 1
ATOM 719 C C . ASP A 1 92 ? 0.098 -0.164 -21.221 1.00 92.12 92 ASP A C 1
ATOM 721 O O . ASP A 1 92 ? -0.332 0.825 -21.818 1.00 92.12 92 ASP A O 1
ATOM 725 N N . GLU A 1 93 ? -0.702 -0.945 -20.494 1.00 91.50 93 GLU A N 1
ATOM 726 C CA . GLU A 1 93 ? -2.143 -0.717 -20.351 1.00 91.50 93 GLU A CA 1
ATOM 727 C C . GLU A 1 93 ? -2.426 0.539 -19.520 1.00 91.50 93 GLU A C 1
ATOM 729 O O . GLU A 1 93 ? -3.237 1.376 -19.924 1.00 91.50 93 GLU A O 1
ATOM 734 N N . LEU A 1 94 ? -1.705 0.709 -18.405 1.00 89.19 94 LEU A N 1
ATOM 735 C CA . LEU A 1 94 ? -1.770 1.888 -17.540 1.00 89.19 94 LEU A CA 1
ATOM 736 C C . LEU A 1 94 ? -1.377 3.159 -18.299 1.00 89.19 94 LEU A C 1
ATOM 738 O O . LEU A 1 94 ? -2.073 4.169 -18.194 1.00 89.19 94 LEU A O 1
ATOM 742 N N . ALA A 1 95 ? -0.327 3.095 -19.123 1.00 88.00 95 ALA A N 1
ATOM 743 C CA . ALA A 1 95 ? 0.070 4.201 -19.991 1.00 88.00 95 ALA A CA 1
ATOM 744 C C . ALA A 1 95 ? -0.994 4.521 -21.061 1.00 88.00 95 ALA A C 1
ATOM 746 O O . ALA A 1 95 ? -1.200 5.683 -21.400 1.00 88.00 95 ALA A O 1
ATOM 747 N N . ALA A 1 96 ? -1.711 3.520 -21.582 1.00 87.06 96 ALA A N 1
ATOM 748 C CA . ALA A 1 96 ? -2.718 3.718 -22.628 1.00 87.06 96 ALA A CA 1
ATOM 749 C C . ALA A 1 96 ? -4.028 4.353 -22.121 1.00 87.06 96 ALA A C 1
ATOM 751 O O . ALA A 1 96 ? -4.696 5.081 -22.862 1.00 87.06 96 ALA A O 1
ATOM 752 N N . VAL A 1 97 ? -4.421 4.091 -20.870 1.00 83.06 97 VAL A N 1
ATOM 753 C CA . VAL A 1 97 ? -5.637 4.671 -20.257 1.00 83.06 97 VAL A CA 1
ATOM 754 C C . VAL A 1 97 ? -5.396 6.046 -19.621 1.00 83.06 97 VAL A C 1
ATOM 756 O O . VAL A 1 97 ? -6.326 6.702 -19.140 1.00 83.06 97 VAL A O 1
ATOM 759 N N . HIS A 1 98 ? -4.151 6.506 -19.662 1.00 69.38 98 HIS A N 1
ATOM 760 C CA . HIS A 1 98 ? -3.658 7.720 -19.048 1.00 69.38 98 HIS A CA 1
ATOM 761 C C . HIS A 1 98 ? -4.154 8.996 -19.748 1.00 69.38 98 HIS A C 1
ATOM 763 O O . HIS A 1 98 ? -3.566 9.476 -20.712 1.00 69.38 98 HIS A O 1
ATOM 769 N N . ARG A 1 99 ? -5.285 9.560 -19.297 1.00 61.91 99 ARG A N 1
ATOM 770 C CA . ARG A 1 99 ? -5.818 10.828 -19.849 1.00 61.91 99 ARG A CA 1
ATOM 771 C C . ARG A 1 99 ? -5.409 12.074 -19.060 1.00 61.91 99 ARG A C 1
ATOM 773 O O . ARG A 1 99 ? -5.383 13.150 -19.653 1.00 61.91 99 ARG A O 1
ATOM 780 N N . LYS A 1 100 ? -5.138 11.935 -17.755 1.00 59.81 100 LYS A N 1
ATOM 781 C CA . LYS A 1 100 ? -4.572 12.947 -16.841 1.00 59.81 100 LYS A CA 1
ATOM 782 C C . LYS A 1 100 ? -3.909 12.234 -15.639 1.00 59.81 100 LYS A C 1
ATOM 784 O O . LYS A 1 100 ? -4.640 11.604 -14.881 1.00 59.81 100 LYS A O 1
ATOM 789 N N . PRO A 1 101 ? -2.586 12.328 -15.453 1.00 58.31 101 PRO A N 1
ATOM 790 C CA . PRO A 1 101 ? -1.801 11.437 -14.584 1.00 58.31 101 PRO A CA 1
ATOM 791 C C . PRO A 1 101 ? -1.985 11.608 -13.098 1.00 58.31 101 PRO A C 1
ATOM 793 O O . PRO A 1 101 ? -2.042 10.654 -12.325 1.00 58.31 101 PRO A O 1
ATOM 796 N N . SER A 1 102 ? -2.006 12.866 -12.690 1.00 59.59 102 SER A N 1
ATOM 797 C CA . SER A 1 102 ? -1.884 13.271 -11.309 1.00 59.59 102 SER A CA 1
ATOM 798 C C . SER A 1 102 ? -3.279 13.514 -10.761 1.00 59.59 102 SER A C 1
ATOM 800 O O . SER A 1 102 ? -3.725 14.644 -10.597 1.00 59.59 102 SER A O 1
ATOM 802 N N . LEU A 1 103 ? -4.016 12.426 -10.522 1.00 59.50 103 LEU A N 1
ATOM 803 C CA . LEU A 1 103 ? -5.221 12.495 -9.685 1.00 59.50 103 LEU A CA 1
ATOM 804 C C . LEU A 1 103 ? -4.883 12.436 -8.187 1.00 59.50 103 LEU A C 1
ATOM 806 O O . LEU A 1 103 ? -5.732 12.766 -7.366 1.00 59.50 103 LEU A O 1
ATOM 810 N N . GLY A 1 104 ? -3.655 12.036 -7.844 1.00 63.53 104 GLY A N 1
ATOM 811 C CA . GLY A 1 104 ? -3.111 12.054 -6.486 1.00 63.53 104 GLY A CA 1
ATOM 812 C C . GLY A 1 104 ? -2.018 13.114 -6.312 1.00 63.53 104 GLY A C 1
ATOM 813 O O . GLY A 1 104 ? -1.507 13.630 -7.312 1.00 63.53 104 GLY A O 1
ATOM 814 N N . PRO A 1 105 ? -1.641 13.428 -5.063 1.00 70.88 105 PRO A N 1
ATOM 815 C CA . PRO A 1 105 ? -0.660 14.465 -4.766 1.00 70.88 105 PRO A CA 1
AT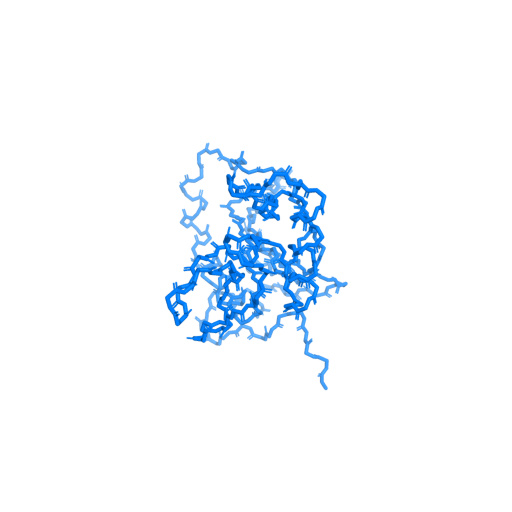OM 816 C C . PRO A 1 105 ? 0.719 14.107 -5.339 1.00 70.88 105 PRO A C 1
ATOM 818 O O . PRO A 1 105 ? 1.074 12.931 -5.471 1.00 70.88 105 PRO A O 1
ATOM 821 N N . ASP A 1 106 ? 1.497 15.114 -5.744 1.00 72.31 106 ASP A N 1
ATOM 822 C CA . ASP A 1 106 ? 2.836 14.906 -6.320 1.00 72.31 106 ASP A CA 1
ATOM 823 C C . ASP A 1 106 ? 3.777 14.248 -5.306 1.00 72.31 106 ASP A C 1
ATOM 825 O O . ASP A 1 106 ? 4.498 13.306 -5.639 1.00 72.31 106 ASP A O 1
ATOM 829 N N . VAL A 1 107 ? 3.680 14.679 -4.049 1.00 73.19 107 VAL A N 1
ATOM 830 C CA . VAL A 1 107 ? 4.331 14.059 -2.898 1.00 73.19 107 VAL A CA 1
ATOM 831 C C . VAL A 1 107 ? 3.248 13.452 -2.020 1.00 73.19 107 VAL A C 1
ATOM 833 O O . VAL A 1 107 ? 2.254 14.111 -1.744 1.00 73.19 107 VAL A O 1
ATOM 836 N N . VAL A 1 108 ? 3.431 12.196 -1.625 1.00 75.38 108 VAL A N 1
ATOM 837 C CA . VAL A 1 108 ? 2.594 11.548 -0.613 1.00 75.38 108 VAL A CA 1
ATOM 838 C C . VAL A 1 108 ? 3.362 11.621 0.683 1.00 75.38 108 VAL A C 1
ATOM 840 O O . VAL A 1 108 ? 4.483 11.120 0.720 1.00 75.38 108 VAL A O 1
ATOM 843 N N . TYR A 1 109 ? 2.780 12.224 1.706 1.00 76.56 109 TYR A N 1
ATOM 844 C CA . TYR A 1 109 ? 3.325 12.178 3.051 1.00 76.56 109 TYR A CA 1
ATOM 845 C C . TYR A 1 109 ? 2.580 11.156 3.897 1.00 76.56 109 TYR A C 1
ATOM 847 O O . TYR A 1 109 ? 1.483 10.704 3.560 1.00 76.56 109 TYR A O 1
ATOM 855 N N . ARG A 1 110 ? 3.184 10.798 5.025 1.00 72.19 110 ARG A N 1
ATOM 856 C CA . ARG A 1 110 ? 2.597 9.902 6.015 1.00 72.19 110 ARG A CA 1
ATOM 857 C C . ARG A 1 110 ? 1.226 10.402 6.461 1.00 72.19 110 ARG A C 1
ATOM 859 O O . ARG A 1 110 ? 0.293 9.616 6.545 1.00 72.19 110 ARG A O 1
ATOM 866 N N . GLU A 1 111 ? 1.084 11.709 6.641 1.00 68.44 111 GLU A N 1
ATOM 867 C CA . GLU A 1 111 ? -0.160 12.362 7.043 1.00 68.44 111 GLU A CA 1
ATOM 868 C C . GLU A 1 111 ? -1.268 12.257 5.981 1.00 68.44 111 GLU A C 1
ATOM 870 O O . GLU A 1 111 ? -2.444 12.305 6.330 1.00 68.44 111 GLU A O 1
ATOM 875 N N . ASP A 1 112 ? -0.922 12.089 4.696 1.00 67.56 112 ASP A N 1
ATOM 876 C CA . ASP A 1 112 ? -1.907 11.941 3.613 1.00 67.56 112 ASP A CA 1
ATOM 877 C C . ASP A 1 112 ? -2.500 10.523 3.545 1.00 67.56 112 ASP A C 1
ATOM 879 O O . ASP A 1 112 ? -3.581 10.322 2.985 1.00 67.56 112 ASP A O 1
ATOM 883 N N . VAL A 1 113 ? -1.770 9.527 4.059 1.00 66.06 113 VAL A N 1
ATOM 884 C CA . VAL A 1 113 ? -2.155 8.105 4.023 1.00 66.06 113 VAL A CA 1
ATOM 885 C C . VAL A 1 113 ? -2.610 7.577 5.373 1.00 66.06 113 VAL A C 1
ATOM 887 O O . VAL A 1 113 ? -3.370 6.606 5.420 1.00 66.06 113 VAL A O 1
ATOM 890 N N . ASP A 1 114 ? -2.169 8.199 6.465 1.00 66.38 114 ASP A N 1
ATOM 891 C CA . ASP A 1 114 ? -2.662 7.878 7.789 1.00 66.38 114 ASP A CA 1
ATOM 892 C C . ASP A 1 114 ? -4.138 8.254 7.866 1.00 66.38 114 ASP A C 1
ATOM 894 O O . ASP A 1 114 ? -4.551 9.402 7.701 1.00 66.38 114 ASP A O 1
ATOM 898 N N . ARG A 1 115 ? -4.968 7.231 8.087 1.00 60.59 115 ARG A N 1
ATOM 899 C CA . ARG A 1 115 ? -6.375 7.439 8.397 1.00 60.59 115 ARG A CA 1
ATOM 900 C C . ARG A 1 115 ? -6.412 8.301 9.659 1.00 60.59 115 ARG A C 1
ATOM 902 O O . ARG A 1 115 ? -5.790 7.932 10.654 1.00 60.59 115 ARG A O 1
ATOM 909 N N . GLY A 1 116 ? -7.110 9.437 9.588 1.00 62.09 116 GLY A N 1
ATOM 910 C CA . GLY A 1 116 ? -7.317 10.311 10.742 1.00 62.09 116 GLY A CA 1
ATOM 911 C C . GLY A 1 116 ? -7.850 9.534 11.948 1.00 62.09 116 GLY A C 1
ATOM 912 O O . GLY A 1 116 ? -8.405 8.440 11.797 1.00 62.09 116 GLY A O 1
ATOM 913 N N . GLU A 1 117 ? -7.651 10.087 13.141 1.00 67.75 117 GLU A N 1
ATOM 914 C CA . GLU A 1 117 ? -8.101 9.452 14.378 1.00 67.75 117 GLU A CA 1
ATOM 915 C C . GL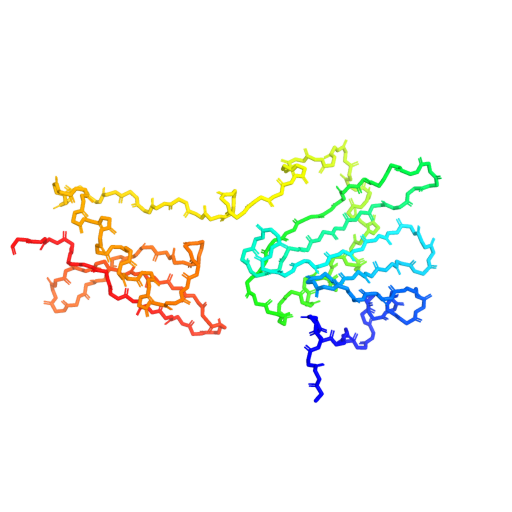U A 1 117 ? -9.612 9.188 14.313 1.00 67.75 117 GLU A C 1
ATOM 917 O O . GLU A 1 117 ? -10.360 10.058 13.861 1.00 67.75 117 GLU A O 1
ATOM 922 N N . PRO A 1 118 ? -10.073 7.976 14.684 1.00 74.19 118 PRO A N 1
ATOM 923 C CA . PRO A 1 118 ? -11.492 7.710 14.831 1.00 74.19 118 PRO A CA 1
ATOM 924 C C . PRO A 1 118 ? -12.164 8.796 15.670 1.00 74.19 118 PRO A C 1
ATOM 926 O O . PRO A 1 118 ? -11.693 9.102 16.767 1.00 74.19 118 PRO A O 1
ATOM 929 N N . ASP A 1 119 ? -13.271 9.335 15.151 1.00 78.69 119 ASP A N 1
ATOM 930 C CA . ASP A 1 119 ? -14.079 10.323 15.860 1.00 78.69 119 ASP A CA 1
ATOM 931 C C . ASP A 1 119 ? -14.444 9.822 17.264 1.00 78.69 119 ASP A C 1
ATOM 933 O O . ASP A 1 119 ? -14.665 8.622 17.477 1.00 78.69 119 ASP A O 1
ATOM 937 N N . VAL A 1 120 ? -14.545 10.758 18.210 1.00 83.31 120 VAL A N 1
ATOM 938 C CA . VAL A 1 120 ? -15.004 10.476 19.573 1.00 83.31 120 VAL A CA 1
ATOM 939 C C . VAL A 1 120 ? -16.413 9.878 19.516 1.00 83.31 120 VAL A C 1
ATOM 941 O O . VAL A 1 120 ? -17.312 10.498 18.935 1.00 83.31 120 VAL A O 1
ATOM 944 N N . PRO A 1 121 ? -16.642 8.691 20.101 1.00 85.19 121 PRO A N 1
ATOM 945 C CA . PRO A 1 121 ? -17.975 8.117 20.176 1.00 85.19 121 PRO A CA 1
ATOM 946 C C . PRO A 1 121 ? -18.935 8.979 21.002 1.00 85.19 121 PRO A C 1
ATOM 948 O O . PRO A 1 121 ? -18.528 9.596 21.982 1.00 85.19 121 PRO A O 1
ATOM 951 N N . GLU A 1 122 ? -20.227 8.977 20.656 1.00 83.19 122 GLU A N 1
ATOM 952 C CA . GLU A 1 122 ? -21.247 9.792 21.341 1.00 83.19 122 GLU A CA 1
ATOM 953 C C . GLU A 1 122 ? -21.348 9.495 22.848 1.00 83.19 122 GLU A C 1
ATOM 955 O O . GLU A 1 122 ? -21.743 10.357 23.628 1.00 83.19 122 GLU A O 1
ATOM 960 N N . GLU A 1 123 ? -21.012 8.276 23.270 1.00 83.50 123 GLU A N 1
ATOM 961 C CA . GLU A 1 123 ? -21.043 7.839 24.666 1.00 83.50 123 GLU A CA 1
ATOM 962 C C . GLU A 1 123 ? -19.868 8.360 25.512 1.00 83.50 123 GLU A C 1
ATOM 964 O O . GLU A 1 123 ? -19.846 8.137 26.728 1.00 83.50 123 GLU A O 1
ATOM 969 N N . TRP A 1 124 ? -18.896 9.022 24.881 1.00 87.25 124 TRP A N 1
ATOM 970 C CA . TRP A 1 124 ? -17.703 9.573 25.511 1.00 87.25 124 TRP A CA 1
ATOM 971 C C . TRP A 1 124 ? -17.772 11.103 25.529 1.00 87.25 124 TRP A C 1
ATOM 973 O O . TRP A 1 124 ? -17.572 11.769 24.520 1.00 87.25 124 TRP A O 1
ATOM 983 N N . ASP A 1 125 ? -18.031 11.665 26.712 1.00 80.25 125 ASP A N 1
ATOM 984 C CA . ASP A 1 125 ? -18.107 13.121 26.919 1.00 80.25 125 ASP A CA 1
ATOM 985 C C . ASP A 1 125 ? -16.720 13.790 27.055 1.00 80.25 125 ASP A C 1
ATOM 987 O O . ASP A 1 125 ? -16.616 15.018 27.020 1.00 80.25 125 ASP A O 1
ATOM 991 N N . ASP A 1 126 ? -15.663 12.995 27.250 1.00 82.31 126 ASP A N 1
ATOM 992 C CA . ASP A 1 126 ? -14.288 13.451 27.468 1.00 82.31 126 ASP A CA 1
ATOM 993 C C . ASP A 1 126 ? -13.404 13.046 26.280 1.00 82.31 126 ASP A C 1
ATOM 995 O O . ASP A 1 126 ? -13.042 11.876 26.126 1.00 82.31 126 ASP A O 1
ATOM 999 N N . ASN A 1 127 ? -13.090 14.029 25.430 1.00 83.19 127 ASN A N 1
ATOM 1000 C CA . ASN A 1 127 ? -12.235 13.830 24.262 1.00 83.19 127 ASN A CA 1
ATOM 1001 C C . ASN A 1 127 ? -10.806 13.443 24.667 1.00 83.19 127 ASN A C 1
ATOM 1003 O O . ASN A 1 127 ? -10.237 12.537 24.071 1.00 83.19 127 ASN A O 1
ATOM 1007 N N . ASP A 1 128 ? -10.257 14.063 25.714 1.00 86.31 128 ASP A N 1
ATOM 1008 C CA . ASP A 1 128 ? -8.875 13.816 26.133 1.00 86.31 128 ASP A CA 1
ATOM 1009 C C . ASP A 1 128 ? -8.726 12.362 26.623 1.00 86.31 128 ASP A C 1
ATOM 1011 O O . ASP A 1 128 ? -7.766 11.670 26.283 1.00 86.31 128 ASP A O 1
ATOM 1015 N N . ALA A 1 129 ? -9.717 11.857 27.368 1.00 87.56 129 ALA A N 1
ATOM 1016 C CA . ALA A 1 129 ? -9.734 10.466 27.826 1.00 87.56 129 ALA A CA 1
ATOM 1017 C C . ALA A 1 129 ? -9.906 9.457 26.675 1.00 87.56 129 ALA A C 1
ATOM 1019 O O . ALA A 1 129 ? -9.375 8.343 26.738 1.00 87.56 129 ALA A O 1
ATOM 1020 N N . TRP A 1 130 ? -10.664 9.821 25.636 1.00 89.94 130 TRP A N 1
ATOM 1021 C CA . TRP A 1 130 ? -10.812 9.002 24.434 1.00 89.94 130 TRP A CA 1
ATOM 1022 C C . TRP A 1 130 ? -9.517 8.955 23.617 1.00 89.94 130 TRP A C 1
ATOM 1024 O O . TRP A 1 130 ? -9.068 7.864 23.258 1.00 89.94 130 TRP A O 1
ATOM 1034 N N . GLU A 1 131 ? -8.903 10.114 23.368 1.00 88.44 131 GLU A N 1
ATOM 1035 C CA . GLU A 1 131 ? -7.624 10.241 22.666 1.00 88.44 131 GLU A CA 1
ATOM 1036 C C . GLU A 1 131 ? -6.537 9.413 23.366 1.00 88.44 131 GLU A C 1
ATOM 1038 O O . GLU A 1 131 ? -5.875 8.602 22.718 1.00 88.44 131 GLU A O 1
ATOM 1043 N N . GLU A 1 132 ? -6.427 9.504 24.697 1.00 90.06 132 GLU A N 1
ATOM 1044 C CA . GLU A 1 132 ? -5.473 8.706 25.478 1.00 90.06 132 GLU A CA 1
ATOM 1045 C C . GLU A 1 132 ? -5.747 7.193 25.358 1.00 90.06 132 GLU A C 1
ATOM 1047 O O . GLU A 1 132 ? -4.822 6.394 25.184 1.00 90.06 132 GLU A O 1
ATOM 1052 N N . ALA A 1 133 ? -7.009 6.756 25.444 1.00 91.62 133 ALA A N 1
ATOM 1053 C CA . ALA A 1 133 ? -7.353 5.336 25.319 1.00 91.62 133 ALA A CA 1
ATOM 1054 C C . ALA A 1 133 ? -7.020 4.786 23.923 1.00 91.62 133 ALA A C 1
ATOM 1056 O O . ALA A 1 133 ? -6.549 3.652 23.784 1.00 91.62 133 ALA A O 1
ATOM 1057 N N . LEU A 1 134 ? -7.256 5.594 22.891 1.00 89.75 134 LEU A N 1
ATOM 1058 C CA . LEU A 1 134 ? -6.966 5.263 21.506 1.00 89.75 134 LEU A CA 1
ATOM 1059 C C . LEU A 1 134 ? -5.454 5.224 21.233 1.00 89.75 134 LEU A C 1
ATOM 1061 O O . LEU A 1 134 ? -4.984 4.263 20.621 1.00 89.75 134 LEU A O 1
ATOM 1065 N N . GLU A 1 135 ? -4.695 6.214 21.709 1.00 88.25 135 GLU A N 1
ATOM 1066 C CA . GLU A 1 135 ? -3.233 6.264 21.584 1.00 88.25 135 GLU A CA 1
ATOM 1067 C C . GLU A 1 135 ? -2.588 5.052 22.260 1.00 88.25 135 GLU A C 1
ATOM 1069 O O . GLU A 1 135 ? -1.851 4.306 21.613 1.00 88.25 135 GLU A O 1
ATOM 1074 N N . ASN A 1 136 ? -2.976 4.757 23.505 1.00 92.19 136 ASN A N 1
ATOM 1075 C CA . ASN A 1 136 ? -2.516 3.568 24.225 1.00 92.19 136 ASN A CA 1
ATOM 1076 C C . ASN A 1 136 ? -2.822 2.267 23.464 1.00 92.19 136 ASN A C 1
ATOM 1078 O O . ASN A 1 136 ? -2.030 1.324 23.490 1.00 92.19 136 ASN A O 1
ATOM 1082 N N . ALA A 1 137 ? -3.974 2.187 22.792 1.00 92.94 137 ALA A N 1
ATOM 1083 C CA . ALA A 1 137 ? -4.335 1.016 22.004 1.00 92.94 137 ALA A CA 1
ATOM 1084 C C . ALA A 1 137 ? -3.483 0.886 20.734 1.00 92.94 137 ALA A C 1
ATOM 1086 O O . ALA A 1 137 ? -3.092 -0.230 20.393 1.00 92.94 137 ALA A O 1
ATOM 1087 N N . PHE A 1 138 ? -3.172 1.986 20.044 1.00 89.19 138 PHE A N 1
ATOM 1088 C CA . PHE A 1 138 ? -2.264 1.961 18.895 1.00 89.19 138 PHE A CA 1
ATOM 1089 C C . PHE A 1 138 ? -0.831 1.608 19.303 1.00 89.19 138 PHE A C 1
ATOM 1091 O O . PHE A 1 138 ? -0.223 0.754 18.660 1.00 89.19 138 PHE A O 1
ATOM 1098 N N . GLU A 1 139 ? -0.324 2.184 20.396 1.00 88.44 139 GLU A N 1
ATOM 1099 C CA . GLU A 1 139 ? 0.993 1.843 20.944 1.00 88.44 139 GLU A CA 1
ATOM 1100 C C . GLU A 1 139 ? 1.071 0.369 21.360 1.00 88.44 139 GLU A C 1
ATOM 1102 O O . GLU A 1 139 ? 2.030 -0.323 21.026 1.00 88.44 139 GLU A O 1
ATOM 1107 N N . ALA A 1 140 ? 0.042 -0.148 22.041 1.00 91.56 140 ALA A N 1
ATOM 1108 C CA . ALA A 1 140 ? -0.012 -1.551 22.449 1.00 91.56 140 ALA A CA 1
ATOM 1109 C C . ALA A 1 140 ? -0.131 -2.517 21.260 1.00 91.56 140 ALA A C 1
ATOM 1111 O O . ALA A 1 140 ? 0.352 -3.647 21.334 1.00 91.56 140 ALA A O 1
ATOM 1112 N N . ALA A 1 141 ? -0.798 -2.089 20.187 1.00 89.00 141 ALA A N 1
ATOM 1113 C CA . ALA A 1 141 ? -0.942 -2.866 18.964 1.00 89.00 141 ALA A CA 1
ATOM 1114 C C . ALA A 1 141 ? 0.328 -2.861 18.098 1.00 89.00 141 ALA A C 1
ATOM 1116 O O . ALA A 1 141 ? 0.463 -3.753 17.264 1.00 89.00 141 ALA A O 1
ATOM 1117 N N . ASP A 1 142 ? 1.222 -1.882 18.285 1.00 87.94 142 ASP A N 1
ATOM 1118 C CA . ASP A 1 142 ? 2.403 -1.643 17.444 1.00 87.94 142 ASP A CA 1
ATOM 1119 C C . ASP A 1 142 ? 2.051 -1.623 15.942 1.00 87.94 142 ASP A C 1
ATOM 1121 O O . ASP A 1 142 ? 2.690 -2.261 15.104 1.00 87.94 142 ASP A O 1
ATOM 1125 N N . ILE A 1 143 ? 0.959 -0.926 15.596 1.00 83.81 143 ILE A N 1
ATOM 1126 C CA . ILE A 1 143 ? 0.486 -0.793 14.211 1.00 83.81 143 ILE A CA 1
ATOM 1127 C C . ILE A 1 143 ? 0.392 0.671 13.770 1.00 83.81 143 ILE A C 1
ATOM 1129 O O . ILE A 1 143 ? 0.068 1.542 14.580 1.00 83.81 143 ILE A O 1
ATOM 1133 N N . PRO A 1 144 ? 0.555 0.954 12.464 1.00 76.25 144 PRO A N 1
ATOM 1134 C CA . PRO A 1 144 ? 0.241 2.267 11.909 1.00 76.25 144 PRO A CA 1
ATOM 1135 C C . PRO A 1 144 ? -1.236 2.642 12.097 1.00 76.25 144 PRO A C 1
ATOM 1137 O O . PRO A 1 144 ? -2.124 1.786 11.990 1.00 76.25 144 PRO A O 1
ATOM 1140 N N . ARG A 1 145 ? -1.520 3.941 12.275 1.00 74.69 145 ARG A N 1
ATOM 1141 C CA . ARG A 1 145 ? -2.894 4.467 12.413 1.00 74.69 145 ARG A CA 1
ATOM 1142 C C . ARG A 1 145 ? -3.787 4.117 11.218 1.00 74.69 145 ARG A C 1
ATOM 1144 O O . ARG A 1 145 ? -4.954 3.779 11.390 1.00 74.69 145 ARG A O 1
ATOM 1151 N N . SER A 1 146 ? -3.218 4.088 10.014 1.00 71.38 146 SER A N 1
ATOM 1152 C CA . SER A 1 146 ? -3.887 3.651 8.779 1.00 71.38 146 SER A CA 1
ATOM 1153 C C . SER A 1 146 ? -4.377 2.194 8.785 1.00 71.38 146 SER A C 1
ATOM 1155 O O . SER A 1 146 ? -5.287 1.857 8.024 1.00 71.38 146 SER A O 1
ATOM 1157 N N . LYS A 1 147 ? -3.811 1.326 9.634 1.00 78.62 147 LYS A N 1
ATOM 1158 C CA . LYS A 1 147 ? -4.068 -0.123 9.638 1.00 78.62 147 LYS A CA 1
ATOM 1159 C C . LYS A 1 147 ? -5.208 -0.529 10.575 1.00 78.62 147 LYS A C 1
ATOM 1161 O O . LYS A 1 147 ? -5.960 -1.461 10.277 1.00 78.62 147 LYS A O 1
ATOM 1166 N N . GLY A 1 148 ? -5.354 0.172 11.698 1.00 85.38 148 GLY A N 1
ATOM 1167 C CA . GLY A 1 148 ? -6.395 -0.090 12.688 1.00 85.38 148 GLY A CA 1
ATOM 1168 C C . GLY A 1 148 ? -7.770 0.397 12.229 1.00 85.38 148 GLY A C 1
ATOM 1169 O O . GLY A 1 148 ? -7.944 1.539 11.814 1.00 85.38 148 GLY A O 1
ATOM 1170 N N . THR A 1 149 ? -8.785 -0.460 12.323 1.00 88.31 149 THR A N 1
ATOM 1171 C CA . THR A 1 149 ? -10.190 -0.052 12.187 1.00 88.31 149 THR A CA 1
ATOM 1172 C C . THR A 1 149 ? -10.887 -0.199 13.530 1.00 88.31 149 THR A C 1
ATOM 1174 O O . THR A 1 149 ? -10.883 -1.287 14.105 1.00 88.31 149 THR A O 1
ATOM 1177 N N . LEU A 1 150 ? -11.492 0.882 14.024 1.00 91.06 150 LEU A N 1
ATOM 1178 C CA . LEU A 1 150 ? -12.296 0.840 15.240 1.00 91.06 150 LEU A CA 1
ATOM 1179 C C . LEU A 1 150 ? -13.554 -0.008 15.003 1.00 91.06 150 LEU A C 1
ATOM 1181 O O . LEU A 1 150 ? -14.288 0.199 14.037 1.00 91.06 150 LEU A O 1
ATOM 1185 N N . THR A 1 151 ? -13.800 -0.979 15.875 1.00 91.69 151 THR A N 1
ATOM 1186 C CA . THR A 1 151 ? -14.955 -1.874 15.812 1.00 91.69 151 THR A CA 1
ATOM 1187 C C . THR A 1 151 ? -15.544 -2.094 17.198 1.00 91.69 151 THR A C 1
ATOM 1189 O O . THR A 1 151 ? -14.820 -2.101 18.193 1.00 91.69 151 THR A O 1
ATOM 1192 N N . THR A 1 152 ? -16.851 -2.325 17.264 1.00 94.12 152 THR A N 1
ATOM 1193 C CA . THR A 1 152 ? -17.544 -2.652 18.511 1.00 94.12 152 THR A CA 1
ATOM 1194 C C . THR A 1 152 ? -17.729 -4.159 18.626 1.00 94.12 152 THR A C 1
ATOM 1196 O O . THR A 1 152 ? -18.231 -4.806 17.704 1.00 94.12 152 THR A O 1
ATOM 1199 N N . LYS A 1 153 ? -17.354 -4.732 19.772 1.00 92.00 153 LYS A N 1
ATOM 1200 C CA . LYS A 1 153 ? -17.573 -6.146 20.097 1.00 92.00 153 LYS A CA 1
ATOM 1201 C C . LYS A 1 153 ? -18.394 -6.284 21.371 1.00 92.00 153 LYS A C 1
ATOM 1203 O O . LYS A 1 153 ? -18.046 -5.702 22.395 1.00 92.00 153 LYS A O 1
ATOM 1208 N N . THR A 1 154 ? -19.423 -7.126 21.315 1.00 94.00 154 THR A N 1
ATOM 1209 C CA . THR A 1 154 ? -20.212 -7.519 22.486 1.00 94.00 154 THR A CA 1
ATOM 1210 C C . THR A 1 154 ? -19.610 -8.767 23.128 1.00 94.00 154 THR A C 1
ATOM 1212 O O . THR A 1 154 ? -19.551 -9.827 22.502 1.00 94.00 154 THR A O 1
ATOM 1215 N N . ILE A 1 155 ? -19.184 -8.659 24.385 1.00 91.50 155 ILE A N 1
ATOM 1216 C CA . ILE A 1 155 ? -18.631 -9.752 25.193 1.00 91.50 155 ILE A CA 1
ATOM 1217 C C . ILE A 1 155 ? -19.393 -9.774 26.520 1.00 91.50 155 ILE A C 1
ATOM 1219 O O . ILE A 1 155 ? -19.500 -8.754 27.194 1.00 91.50 155 ILE A O 1
ATOM 1223 N N . ASP A 1 156 ? -19.980 -10.920 26.874 1.00 89.88 156 ASP A N 1
ATOM 1224 C CA . ASP A 1 156 ? -20.794 -11.096 28.090 1.00 89.88 156 ASP A CA 1
ATOM 1225 C C . ASP A 1 156 ? -21.910 -10.044 28.269 1.00 89.88 156 ASP A C 1
ATOM 1227 O O . ASP A 1 156 ? -22.232 -9.612 29.378 1.00 89.88 156 ASP A O 1
ATOM 1231 N N . GLY A 1 157 ? -22.517 -9.620 27.154 1.00 89.94 157 GLY A N 1
ATOM 1232 C CA . GLY A 1 157 ? -23.590 -8.620 27.137 1.00 89.94 157 GLY A CA 1
ATOM 1233 C C . GLY A 1 157 ? -23.123 -7.183 27.386 1.00 89.94 157 GLY A C 1
ATOM 1234 O O . GLY A 1 157 ? -23.955 -6.323 27.669 1.00 89.94 157 GLY A O 1
ATOM 1235 N N . ARG A 1 158 ? -21.814 -6.922 27.303 1.00 91.44 158 ARG A N 1
ATOM 1236 C CA . ARG A 1 158 ? -21.208 -5.588 27.375 1.00 91.44 158 ARG A CA 1
ATOM 1237 C C . ARG A 1 158 ? -20.496 -5.273 26.070 1.00 91.44 158 ARG A C 1
ATOM 1239 O O . ARG A 1 158 ? -19.872 -6.157 25.488 1.00 91.44 158 ARG A O 1
ATOM 1246 N N . ASP A 1 159 ? -20.570 -4.019 25.646 1.00 93.88 159 ASP A N 1
ATOM 1247 C CA . ASP A 1 159 ? -19.963 -3.566 24.401 1.00 93.88 159 ASP A CA 1
ATOM 1248 C C . ASP A 1 159 ? -18.632 -2.862 24.656 1.00 93.88 159 ASP A C 1
ATOM 1250 O O . ASP A 1 159 ? -18.484 -2.070 25.593 1.00 93.88 159 ASP A O 1
ATOM 1254 N N . TYR A 1 160 ? -17.665 -3.151 23.793 1.00 94.19 160 TYR A N 1
ATOM 1255 C CA . TYR A 1 160 ? -16.302 -2.647 23.881 1.00 94.19 160 TYR A CA 1
ATOM 1256 C C . TYR A 1 160 ? -15.794 -2.221 22.510 1.00 94.19 160 TYR A C 1
ATOM 1258 O O . TYR A 1 160 ? -16.041 -2.905 21.513 1.00 94.19 160 TYR A O 1
ATOM 1266 N N . TYR A 1 161 ? -15.034 -1.135 22.480 1.00 94.44 161 TYR A N 1
ATOM 1267 C CA . TYR A 1 161 ? -14.276 -0.718 21.316 1.00 94.44 161 TYR A CA 1
ATOM 1268 C C . TYR A 1 161 ? -12.963 -1.492 21.223 1.00 94.44 161 TYR A C 1
ATOM 1270 O O . TYR A 1 161 ? -12.215 -1.636 22.194 1.00 94.44 161 TYR A O 1
ATOM 1278 N N . TYR A 1 162 ? -12.681 -1.975 20.021 1.00 95.12 162 TYR A N 1
ATOM 1279 C CA . TYR A 1 162 ? -11.444 -2.640 19.652 1.00 95.12 162 TYR A CA 1
ATOM 1280 C C . TYR A 1 162 ? -10.876 -2.003 18.387 1.00 95.12 162 TYR A C 1
ATOM 1282 O O . TYR A 1 162 ? -11.619 -1.735 17.446 1.00 95.12 162 TYR A O 1
ATOM 1290 N N . LEU A 1 163 ? -9.557 -1.852 18.318 1.00 93.88 163 LEU A N 1
ATOM 1291 C CA . LEU A 1 163 ? -8.858 -1.725 17.046 1.00 93.88 163 LEU A CA 1
ATOM 1292 C C . LEU A 1 163 ? -8.760 -3.112 16.431 1.00 93.88 163 LEU A C 1
ATOM 1294 O O . LEU A 1 163 ? -8.345 -4.059 17.095 1.00 93.88 163 LEU A O 1
ATOM 1298 N N . GLN A 1 164 ? -9.151 -3.248 15.173 1.00 92.94 164 GLN A N 1
ATOM 1299 C CA . GLN A 1 164 ? -9.081 -4.498 14.435 1.00 92.94 164 GLN A CA 1
ATOM 1300 C C . GLN A 1 164 ? -8.308 -4.293 13.138 1.00 92.94 164 GLN A C 1
ATOM 1302 O O . GLN A 1 164 ? -8.542 -3.330 12.409 1.00 92.94 164 GLN A O 1
ATOM 1307 N N . TRP A 1 165 ? -7.402 -5.219 12.848 1.00 90.12 165 TRP A N 1
ATOM 1308 C CA . TRP A 1 165 ? -6.616 -5.229 11.622 1.00 90.12 165 TRP A CA 1
ATOM 1309 C C . TRP A 1 165 ? -6.358 -6.661 11.168 1.00 90.12 165 TRP A C 1
ATOM 1311 O O . TRP A 1 165 ? -6.638 -7.628 11.884 1.00 90.12 165 TRP A O 1
ATOM 1321 N N . ARG A 1 166 ? -5.851 -6.801 9.944 1.00 85.62 166 ARG A N 1
ATOM 1322 C CA . ARG A 1 166 ? -5.387 -8.085 9.426 1.00 85.62 166 ARG A CA 1
ATOM 1323 C C . ARG A 1 166 ? -3.874 -8.172 9.484 1.00 85.62 166 ARG A C 1
ATOM 1325 O O . ARG A 1 166 ? -3.171 -7.209 9.189 1.00 85.62 166 ARG A O 1
ATOM 1332 N N . GLU A 1 167 ? -3.412 -9.361 9.823 1.00 81.12 167 GLU A N 1
ATOM 1333 C CA . GLU A 1 167 ? -2.027 -9.782 9.722 1.00 81.12 167 GLU A CA 1
ATOM 1334 C C . GLU A 1 167 ? -2.021 -11.088 8.919 1.00 81.12 167 GLU A C 1
ATOM 1336 O O . GLU A 1 167 ? -2.395 -12.158 9.411 1.00 81.12 167 GLU A O 1
ATOM 1341 N N . GLY A 1 168 ? -1.741 -10.963 7.619 1.00 80.62 168 GLY A N 1
ATOM 1342 C CA . GLY A 1 168 ? -1.957 -12.036 6.649 1.00 80.62 168 GLY A CA 1
ATOM 1343 C C . GLY A 1 168 ? -3.415 -12.515 6.632 1.00 80.62 168 GLY A C 1
ATOM 1344 O O . GLY A 1 168 ? -4.346 -11.750 6.364 1.00 80.62 168 GLY A O 1
ATOM 1345 N N . GLU A 1 169 ? -3.622 -13.799 6.931 1.00 80.69 169 GLU A N 1
ATOM 1346 C CA . GLU A 1 169 ? -4.950 -14.431 6.978 1.00 80.69 169 GLU A CA 1
ATOM 1347 C C . GLU A 1 169 ? -5.649 -14.301 8.341 1.00 80.69 169 GLU A C 1
ATOM 1349 O O . GLU A 1 169 ? -6.827 -14.646 8.472 1.00 80.69 169 GLU A O 1
ATOM 1354 N N . THR A 1 170 ? -4.949 -13.797 9.360 1.00 86.19 170 THR A N 1
ATOM 1355 C CA . THR A 1 170 ? -5.479 -13.693 10.721 1.00 86.19 170 THR A CA 1
ATOM 1356 C C . THR A 1 170 ? -6.041 -12.303 10.975 1.00 86.19 170 THR A C 1
ATOM 1358 O O . THR A 1 170 ? -5.474 -11.289 10.570 1.00 86.19 170 THR A O 1
ATOM 1361 N N . ILE A 1 171 ? -7.182 -12.252 11.662 1.00 90.69 171 ILE A N 1
ATOM 1362 C CA . ILE A 1 171 ? -7.743 -11.001 12.159 1.00 90.69 171 ILE A CA 1
ATOM 1363 C C . ILE A 1 171 ? -7.303 -10.817 13.611 1.00 90.69 171 ILE A C 1
ATOM 1365 O O . ILE A 1 171 ? -7.719 -11.579 14.486 1.00 90.69 171 ILE A O 1
ATOM 1369 N N . THR A 1 172 ? -6.518 -9.774 13.854 1.00 93.25 172 THR A N 1
ATOM 1370 C CA . THR A 1 172 ? -6.031 -9.387 15.180 1.00 93.25 172 THR A CA 1
ATOM 1371 C C . THR A 1 172 ? -6.880 -8.241 15.720 1.00 93.25 172 THR A C 1
ATOM 1373 O O . THR A 1 172 ? -7.478 -7.473 14.960 1.00 93.25 172 THR A O 1
ATOM 1376 N N . SER A 1 173 ? -7.001 -8.148 17.044 1.00 94.44 173 SER A N 1
ATOM 1377 C CA . SER A 1 173 ? -7.669 -7.012 17.669 1.00 94.44 173 SER A CA 1
ATOM 1378 C C . SER A 1 173 ? -7.040 -6.602 18.987 1.00 94.44 173 SER A C 1
ATOM 1380 O O . SER A 1 173 ? -6.765 -7.469 19.813 1.00 94.44 173 SER A O 1
ATOM 1382 N N . GLN A 1 174 ? -6.938 -5.297 19.206 1.00 96.06 174 GLN A N 1
ATOM 1383 C CA . GLN A 1 174 ? -6.467 -4.669 20.433 1.00 96.06 174 GLN A CA 1
ATOM 1384 C C . GLN A 1 174 ? -7.624 -3.947 21.114 1.00 96.06 174 GLN A C 1
ATOM 1386 O O . GLN A 1 174 ? -8.419 -3.272 20.463 1.00 96.06 174 GLN A O 1
ATOM 1391 N N . TYR A 1 175 ? -7.747 -4.135 22.422 1.00 95.44 175 TYR A N 1
ATOM 1392 C CA . TYR A 1 175 ? -8.750 -3.448 23.227 1.00 95.44 175 TYR A CA 1
ATOM 1393 C C . TYR A 1 175 ? -8.442 -1.951 23.300 1.00 95.44 175 TYR A C 1
ATOM 1395 O O . TYR A 1 175 ? -7.285 -1.593 23.520 1.00 95.44 175 TYR A O 1
ATOM 1403 N N . VAL A 1 176 ? -9.479 -1.122 23.153 1.00 94.00 176 VAL A N 1
ATOM 1404 C CA . VAL A 1 176 ? -9.403 0.336 23.321 1.00 94.00 176 VAL A CA 1
ATOM 1405 C C . VAL A 1 176 ? -10.061 0.725 24.638 1.00 94.00 176 VAL A C 1
ATOM 1407 O O . VAL A 1 176 ? -9.387 1.085 25.597 1.00 94.00 176 VAL A O 1
ATOM 1410 N N . ALA A 1 177 ? -11.388 0.609 24.707 1.00 93.00 177 ALA A N 1
ATOM 1411 C CA . ALA A 1 177 ? -12.172 1.123 25.823 1.00 93.00 177 ALA A CA 1
ATOM 1412 C C . ALA A 1 177 ? -13.575 0.482 25.863 1.00 93.00 177 ALA A C 1
ATOM 1414 O O . ALA A 1 177 ? -14.011 -0.101 24.864 1.00 93.00 177 ALA A O 1
ATOM 1415 N N . PRO A 1 178 ? -14.326 0.559 26.977 1.00 92.50 178 PRO A N 1
ATOM 1416 C CA . PRO A 1 178 ? -15.737 0.183 26.965 1.00 92.50 178 PRO A CA 1
ATOM 1417 C C . PRO A 1 178 ? -16.556 1.179 26.134 1.00 92.50 178 PRO A C 1
ATOM 1419 O O . PRO A 1 178 ? -16.269 2.373 26.129 1.00 92.50 178 PRO A O 1
ATOM 1422 N N . VAL A 1 179 ? -17.619 0.706 25.477 1.00 90.25 179 VAL A N 1
ATOM 1423 C CA . VAL A 1 179 ? -18.560 1.606 24.780 1.00 90.25 179 VAL A CA 1
ATOM 1424 C C . VAL A 1 179 ? -19.265 2.521 25.768 1.00 90.25 179 VAL A C 1
ATOM 1426 O O . VAL A 1 179 ? -19.497 3.685 25.487 1.00 90.25 179 VAL A O 1
ATOM 1429 N N . ASN A 1 180 ? -19.578 1.999 26.952 1.00 85.81 180 ASN A N 1
ATOM 1430 C CA . ASN A 1 180 ? -20.236 2.757 27.999 1.00 85.81 180 ASN A CA 1
ATOM 1431 C C . ASN A 1 180 ? -19.295 2.877 29.210 1.00 85.81 180 ASN A C 1
ATOM 1433 O O . ASN A 1 180 ? -19.246 1.937 30.009 1.00 85.81 180 ASN A O 1
ATOM 1437 N N . PRO A 1 181 ? -18.542 3.984 29.349 1.00 73.38 181 PRO A N 1
ATOM 1438 C CA . PRO A 1 181 ? -17.554 4.172 30.419 1.00 73.38 181 PRO A CA 1
ATOM 1439 C C . PRO A 1 181 ? -18.150 4.432 31.820 1.00 73.38 181 PRO A C 1
ATOM 1441 O O . PRO A 1 181 ? -17.422 4.841 32.719 1.00 73.38 181 PRO A O 1
ATOM 1444 N N . ARG A 1 182 ? -19.454 4.184 32.015 1.00 62.28 182 ARG A N 1
ATOM 1445 C CA . ARG A 1 182 ? -20.191 4.376 33.280 1.00 62.28 182 ARG A CA 1
ATOM 1446 C C . ARG A 1 182 ? -19.560 3.740 34.516 1.00 62.28 182 ARG A C 1
ATOM 1448 O O . ARG A 1 182 ? -19.203 2.541 34.460 1.00 62.28 182 ARG A O 1
#

InterPro domains:
  IPR046738 Domain of unknown function DUF6788 [PF20586] (146-180)

Secondary structure (DSSP, 8-state):
----SSPPPPTTSHHHHHHHHSEEEEETTEEEEE-TTSSEEEEEEESSSSSSEEEEEEE--TTS--EEEEEEEES-HHHHHHHHHHHHHTHHHHHHS-SSS-SS-SS--HHHHSPPPPPPPTT---HHHHHHHHHHHHHHHT--TTT-EEEEEEETTEEEEEEEEEETTEEEEEEEEESS--